Protein AF-A0A0K0D188-F1 (afdb_monomer_lite)

Organism: Angiostrongylus cantonensis (NCBI:txid6313)

Radius of gyration: 17.09 Å; chains: 1; bounding box: 49×25×48 Å

InterPro domains:
  IPR043129 ATPase, nucleotide binding domain [SSF53067] (1-61)

Secondary structure (DSSP, 8-state):
---EEEEEE-SSEEEEEEE-TT--EEEEEEEEPP-EEE-SSS-EEE--HHHHHHHHHHHHHHHHHHHHHHH--THHHHHHHHHHHHHHHHHHHHHHHHHHT-S--

Sequence (105 aa):
MQYIVAVDVGTTTIRACLYDDKCRLVNVASDKIQVEISGNGELRVEIDPGVLFDQFIQALNVIGAVFYFFTRNPRFKAARMLKFLSSMVSHRVMVTIQQVSGPFL

pLDDT: mean 74.03, std 15.04, range [43.47, 90.62]

Foldseek 3Di:
DDKDWDWDDDLFKIKIFIADPVRDTPDMDMDTADWDWDDDPDTDTHHDPVSSVVVVLVRQLVVLVVCCVVVVDCVSVVSNVVSVVVVVVVVVVVVVVVVVVDDDD

Structure (mmCIF, N/CA/C/O backbone):
data_AF-A0A0K0D188-F1
#
_entry.id   AF-A0A0K0D188-F1
#
loop_
_atom_site.group_PDB
_atom_site.id
_atom_site.type_symbol
_atom_site.label_atom_id
_atom_site.label_alt_id
_atom_site.label_comp_id
_atom_site.label_asym_id
_atom_site.label_entity_id
_atom_site.label_seq_id
_atom_site.pdbx_PDB_ins_code
_atom_site.Cartn_x
_atom_site.Cartn_y
_atom_site.Cartn_z
_atom_site.occupancy
_atom_site.B_iso_or_equiv
_atom_site.auth_seq_id
_atom_site.auth_comp_id
_atom_site.auth_asym_id
_atom_site.auth_atom_id
_atom_site.pdbx_PDB_model_num
ATOM 1 N N . MET A 1 1 ? -11.297 0.229 20.440 1.00 64.19 1 MET A N 1
ATOM 2 C CA . MET A 1 1 ? -10.933 -0.371 19.143 1.00 64.19 1 MET A CA 1
ATOM 3 C C . MET A 1 1 ? -9.505 -0.047 18.758 1.00 64.19 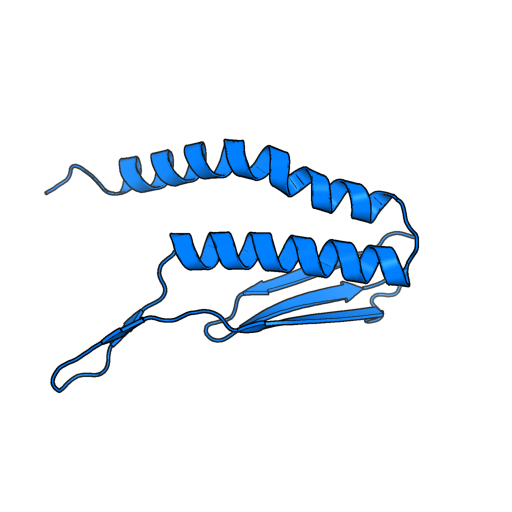1 MET A C 1
ATOM 5 O O . MET A 1 1 ? -9.138 1.127 18.658 1.00 64.19 1 MET A O 1
ATOM 9 N N . GLN A 1 2 ? -8.734 -1.106 18.539 1.00 73.88 2 GLN A N 1
ATOM 10 C CA . GLN A 1 2 ? -7.458 -1.092 17.837 1.00 73.88 2 GLN A CA 1
ATOM 11 C C . GLN A 1 2 ? -7.722 -1.568 1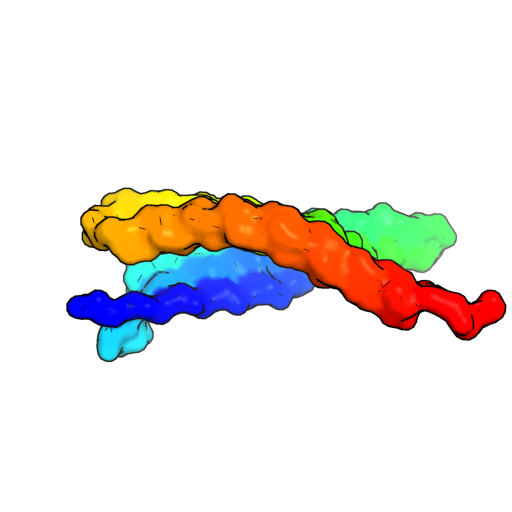6.405 1.00 73.88 2 GLN A C 1
ATOM 13 O O . GLN A 1 2 ? -8.570 -2.429 16.195 1.00 73.88 2 GLN A O 1
ATOM 18 N N . TYR A 1 3 ? -7.045 -0.969 15.434 1.00 80.19 3 TYR A N 1
ATOM 19 C CA . TYR A 1 3 ? -7.109 -1.390 14.040 1.00 80.19 3 TYR A CA 1
ATOM 20 C C . TYR A 1 3 ? -5.700 -1.713 13.566 1.00 80.19 3 TYR A C 1
ATOM 22 O O . TYR A 1 3 ? -4.748 -1.050 13.986 1.00 80.19 3 TYR A O 1
ATOM 30 N N . ILE A 1 4 ? -5.583 -2.697 12.682 1.00 84.38 4 ILE A N 1
ATOM 31 C CA . ILE A 1 4 ? -4.327 -3.072 12.037 1.00 84.38 4 ILE A CA 1
ATOM 32 C C . ILE A 1 4 ? -4.460 -2.759 10.553 1.00 84.38 4 ILE A C 1
ATOM 34 O O . ILE A 1 4 ? -5.433 -3.155 9.916 1.00 84.38 4 ILE A O 1
ATOM 38 N N . VAL A 1 5 ? -3.481 -2.042 10.005 1.00 85.94 5 VAL A N 1
ATOM 39 C CA . VAL A 1 5 ? -3.355 -1.854 8.559 1.00 85.94 5 VAL A CA 1
ATOM 40 C C . VAL A 1 5 ? -2.231 -2.756 8.081 1.00 85.94 5 VAL A C 1
ATOM 42 O O . VAL A 1 5 ? -1.086 -2.571 8.486 1.00 85.94 5 VAL A O 1
ATOM 45 N N . ALA A 1 6 ? -2.561 -3.728 7.239 1.00 86.81 6 ALA A N 1
ATOM 46 C CA . ALA A 1 6 ? -1.577 -4.531 6.525 1.00 86.81 6 ALA A CA 1
ATOM 47 C C . ALA A 1 6 ? -1.409 -3.948 5.124 1.00 86.81 6 ALA A C 1
ATOM 49 O O . ALA A 1 6 ? -2.417 -3.715 4.458 1.00 86.81 6 ALA A O 1
ATOM 50 N N . VAL A 1 7 ? -0.171 -3.715 4.687 1.00 88.00 7 VAL A N 1
ATOM 51 C CA . VAL A 1 7 ? 0.130 -3.265 3.323 1.00 88.00 7 VAL A CA 1
ATOM 52 C C . VAL A 1 7 ? 0.962 -4.331 2.627 1.00 88.00 7 VAL A C 1
ATOM 54 O O . VAL A 1 7 ? 2.018 -4.712 3.122 1.00 88.00 7 VAL A O 1
ATOM 57 N N . ASP A 1 8 ? 0.453 -4.808 1.502 1.00 88.12 8 ASP A N 1
ATOM 58 C CA . ASP A 1 8 ? 1.071 -5.775 0.608 1.00 88.12 8 ASP A CA 1
ATOM 59 C C . ASP A 1 8 ? 1.585 -5.035 -0.631 1.00 88.12 8 ASP A C 1
ATOM 61 O O . ASP A 1 8 ? 0.812 -4.393 -1.347 1.00 88.12 8 ASP A O 1
ATOM 65 N N . VAL A 1 9 ? 2.897 -5.077 -0.847 1.00 88.62 9 VAL A N 1
ATOM 66 C CA . VAL A 1 9 ? 3.559 -4.502 -2.021 1.00 88.62 9 VAL A CA 1
ATOM 67 C C . VAL A 1 9 ? 3.953 -5.671 -2.912 1.00 88.62 9 VAL A C 1
ATOM 69 O O . VAL A 1 9 ? 4.992 -6.296 -2.713 1.00 88.62 9 VAL A O 1
ATOM 72 N N . GLY A 1 10 ? 3.080 -5.992 -3.866 1.00 86.94 10 GLY A N 1
ATOM 73 C CA . GLY A 1 10 ? 3.337 -7.025 -4.861 1.00 86.94 10 GLY A CA 1
ATOM 74 C C . GLY A 1 10 ? 4.201 -6.509 -6.010 1.00 86.94 10 GLY A C 1
ATOM 75 O O . GLY A 1 10 ? 4.766 -5.424 -5.958 1.00 86.94 10 GLY A O 1
ATOM 76 N N . THR A 1 11 ? 4.260 -7.270 -7.100 1.00 84.94 11 THR A N 1
ATOM 77 C CA . THR A 1 11 ? 4.923 -6.836 -8.343 1.00 84.94 11 THR A CA 1
ATOM 78 C C . THR A 1 11 ? 4.015 -5.977 -9.222 1.00 84.94 11 THR A C 1
ATOM 80 O O . THR A 1 11 ? 4.488 -5.152 -9.992 1.00 84.94 11 THR A O 1
ATOM 83 N N . THR A 1 12 ? 2.696 -6.165 -9.123 1.00 87.12 12 THR A N 1
ATOM 84 C CA . THR A 1 12 ? 1.705 -5.483 -9.975 1.00 87.12 12 THR A CA 1
ATOM 85 C C . THR A 1 12 ? 0.859 -4.475 -9.209 1.00 87.12 12 THR A C 1
ATOM 87 O O . THR A 1 12 ? 0.302 -3.555 -9.806 1.00 87.12 12 THR A O 1
ATOM 90 N N . THR A 1 13 ? 0.713 -4.647 -7.896 1.00 89.94 13 THR A N 1
ATOM 91 C CA . THR A 1 13 ? -0.203 -3.837 -7.090 1.00 89.94 13 THR A CA 1
ATOM 92 C C . THR A 1 13 ? 0.325 -3.590 -5.690 1.00 89.94 13 THR A C 1
ATOM 94 O O . THR A 1 13 ? 0.869 -4.502 -5.071 1.00 89.94 13 THR A O 1
ATOM 97 N N . ILE A 1 14 ? 0.042 -2.400 -5.165 1.00 88.69 14 ILE A N 1
ATOM 98 C CA . ILE A 1 14 ? 0.100 -2.103 -3.734 1.00 88.69 14 ILE A CA 1
ATOM 99 C C . ILE A 1 14 ? -1.318 -2.230 -3.191 1.00 88.69 14 ILE A C 1
ATOM 101 O O . ILE A 1 14 ? -2.244 -1.607 -3.712 1.00 88.69 14 ILE A O 1
ATOM 105 N N . ARG A 1 15 ? -1.509 -3.025 -2.143 1.00 88.31 15 ARG A N 1
ATOM 106 C CA . ARG A 1 15 ? -2.804 -3.239 -1.496 1.00 88.31 15 ARG A CA 1
ATOM 107 C C . ARG A 1 15 ? -2.698 -2.952 -0.013 1.00 88.31 15 ARG A C 1
ATOM 109 O O . ARG A 1 15 ? -1.745 -3.378 0.619 1.00 88.31 15 ARG A O 1
ATOM 116 N N . ALA A 1 16 ? -3.701 -2.303 0.566 1.00 88.00 16 ALA A N 1
ATOM 117 C CA . ALA A 1 16 ? -3.845 -2.233 2.011 1.00 88.00 16 ALA A CA 1
ATOM 118 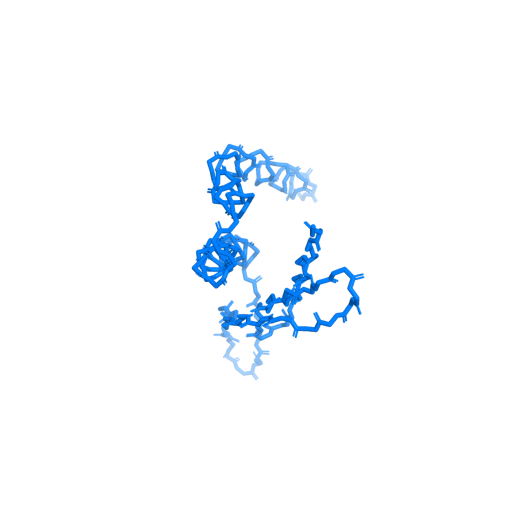C C . ALA A 1 16 ? -5.179 -2.783 2.486 1.00 88.00 16 ALA A C 1
ATOM 120 O O . ALA A 1 16 ? -6.231 -2.482 1.923 1.00 88.00 16 ALA A O 1
ATOM 121 N N . CYS A 1 17 ? -5.118 -3.532 3.577 1.00 86.12 17 CYS A N 1
ATOM 122 C CA . CYS A 1 17 ? -6.255 -4.142 4.243 1.00 86.12 17 CYS A CA 1
ATOM 123 C C . CYS A 1 17 ? -6.357 -3.600 5.672 1.00 86.12 17 CYS A C 1
ATOM 125 O O . CYS A 1 17 ? -5.368 -3.587 6.407 1.00 86.12 17 CYS A O 1
ATOM 127 N N . LEU A 1 18 ? -7.553 -3.166 6.065 1.00 84.75 18 LEU A N 1
ATOM 128 C CA . LEU A 1 18 ? -7.874 -2.763 7.431 1.00 84.75 18 LEU A CA 1
ATOM 129 C C . LEU A 1 18 ? -8.513 -3.930 8.168 1.00 84.75 18 LEU A C 1
ATOM 131 O O . LEU A 1 18 ? -9.560 -4.414 7.742 1.00 84.75 18 LEU A O 1
ATOM 135 N N . TYR A 1 19 ? -7.942 -4.311 9.301 1.00 85.62 19 TYR A N 1
ATOM 136 C CA . TYR A 1 19 ? -8.501 -5.315 10.195 1.00 85.62 19 TYR A CA 1
ATOM 137 C C . TYR A 1 19 ? -8.911 -4.694 11.528 1.00 85.62 19 TYR A C 1
ATOM 139 O O . TYR A 1 19 ? -8.251 -3.772 12.021 1.00 85.62 19 TYR A O 1
ATOM 147 N N . ASP A 1 20 ? -10.003 -5.190 12.105 1.00 85.19 20 ASP A N 1
ATOM 148 C CA . ASP A 1 20 ? -10.403 -4.865 13.475 1.00 85.19 20 ASP A CA 1
ATOM 149 C C . ASP A 1 20 ? -9.714 -5.768 14.515 1.00 85.19 20 ASP A C 1
ATOM 151 O O . ASP A 1 20 ? -8.911 -6.643 14.189 1.00 85.19 20 ASP A O 1
ATOM 155 N N . ASP A 1 21 ? -10.038 -5.553 15.789 1.00 86.56 21 ASP A N 1
ATOM 156 C CA . ASP A 1 21 ? -9.505 -6.306 16.931 1.00 86.56 21 ASP A CA 1
ATOM 157 C C . ASP A 1 21 ? -9.953 -7.777 16.988 1.00 86.56 21 ASP A C 1
ATOM 159 O O . ASP A 1 21 ? -9.447 -8.544 17.805 1.00 86.56 21 ASP A O 1
ATOM 163 N N . LYS A 1 22 ? -10.858 -8.195 16.098 1.00 90.25 22 LYS A N 1
ATOM 164 C CA . LYS A 1 22 ? -11.282 -9.587 15.910 1.00 90.25 22 LYS A CA 1
ATOM 165 C C . LYS A 1 22 ? -10.667 -10.205 14.650 1.00 90.25 22 LYS A C 1
ATOM 167 O O . LYS A 1 22 ? -11.147 -11.241 14.192 1.00 90.25 22 LYS A O 1
ATOM 172 N N . CYS A 1 23 ? -9.639 -9.568 14.079 1.00 85.56 23 CYS A N 1
ATOM 173 C CA . CYS A 1 23 ? -8.995 -9.952 12.820 1.00 85.56 23 CYS A CA 1
ATOM 174 C C . CYS A 1 23 ? -9.963 -10.022 11.629 1.00 85.56 23 CYS A C 1
ATOM 176 O O . CYS A 1 23 ? -9.719 -10.744 10.663 1.00 85.56 23 CYS A O 1
ATOM 178 N N . ARG A 1 24 ? -11.073 -9.278 11.669 1.00 88.19 24 ARG A N 1
ATOM 179 C CA . ARG A 1 24 ? -12.029 -9.239 10.559 1.00 88.19 24 ARG A CA 1
ATOM 180 C C . ARG A 1 24 ? -11.630 -8.147 9.589 1.00 88.19 24 ARG A C 1
ATOM 182 O O . ARG A 1 24 ? -11.283 -7.043 10.006 1.00 88.19 24 ARG A O 1
ATOM 189 N N . LEU A 1 25 ? -11.710 -8.450 8.298 1.00 85.38 25 LEU A N 1
ATOM 190 C CA . LEU A 1 25 ? -11.463 -7.474 7.247 1.00 85.38 25 LEU A CA 1
ATOM 191 C C . LEU A 1 25 ? -12.582 -6.428 7.244 1.00 85.38 25 LEU A C 1
ATOM 193 O O . LEU A 1 25 ? -13.745 -6.745 7.011 1.00 85.38 25 LEU A O 1
ATOM 197 N N . VAL A 1 26 ? -12.213 -5.180 7.504 1.00 85.56 26 VAL A N 1
ATOM 198 C CA . VAL A 1 26 ? -13.123 -4.032 7.534 1.00 85.56 26 VAL A CA 1
ATOM 199 C C . VAL A 1 26 ? -13.154 -3.342 6.177 1.00 85.56 26 VAL A C 1
ATOM 201 O O . VAL A 1 26 ? -14.217 -2.928 5.722 1.00 85.56 26 VAL A O 1
ATOM 204 N N . ASN A 1 27 ? -11.990 -3.172 5.543 1.00 80.81 27 ASN A N 1
ATOM 205 C CA . ASN A 1 27 ? -11.880 -2.458 4.274 1.00 80.81 27 ASN A CA 1
ATOM 206 C C . ASN A 1 27 ? -10.588 -2.819 3.522 1.00 80.81 27 ASN A C 1
ATOM 208 O O . ASN A 1 27 ? -9.619 -3.277 4.129 1.00 80.81 27 ASN A O 1
ATOM 212 N N . VAL A 1 28 ? -10.575 -2.577 2.212 1.00 83.94 28 VAL A N 1
ATOM 213 C CA . VAL A 1 28 ? -9.442 -2.797 1.309 1.00 83.94 28 VAL A CA 1
ATOM 214 C C . VAL A 1 28 ? -9.299 -1.600 0.376 1.00 83.94 28 VAL A C 1
ATOM 216 O O . VAL A 1 28 ? -10.289 -1.095 -0.146 1.00 83.94 28 VAL A O 1
ATOM 219 N N . ALA A 1 29 ? -8.066 -1.186 0.109 1.00 82.06 29 ALA A N 1
ATOM 220 C CA . ALA A 1 29 ? -7.744 -0.346 -1.038 1.00 82.06 29 ALA A CA 1
ATOM 221 C C . ALA A 1 29 ? -6.581 -0.963 -1.813 1.00 82.06 29 ALA A C 1
ATOM 223 O O . ALA A 1 29 ? -5.737 -1.644 -1.233 1.00 82.06 29 ALA A O 1
ATOM 224 N N . SER A 1 30 ? -6.533 -0.731 -3.119 1.00 86.56 30 SER A N 1
ATOM 225 C CA . SER A 1 30 ? -5.476 -1.250 -3.979 1.00 86.56 30 SER A CA 1
ATOM 226 C C . SER A 1 30 ? -5.187 -0.260 -5.094 1.00 86.56 30 SER A C 1
ATOM 228 O O . SER A 1 30 ? -6.114 0.367 -5.602 1.00 86.56 30 SER A O 1
ATOM 230 N N . ASP A 1 31 ? -3.923 -0.167 -5.488 1.00 85.81 31 ASP A N 1
ATOM 231 C CA . ASP A 1 31 ? -3.471 0.598 -6.646 1.00 85.81 31 ASP A CA 1
ATOM 232 C C . ASP A 1 31 ? -2.451 -0.212 -7.461 1.00 85.81 31 ASP A C 1
ATOM 234 O O . ASP A 1 31 ? -1.850 -1.157 -6.941 1.00 85.81 31 ASP A O 1
ATOM 238 N N . LYS A 1 32 ? -2.283 0.114 -8.745 1.00 90.50 32 LYS A N 1
ATOM 239 C CA . LYS A 1 32 ? -1.314 -0.551 -9.627 1.00 90.50 32 LYS A CA 1
ATOM 240 C C . LYS A 1 32 ? 0.082 0.040 -9.454 1.00 90.50 32 LYS A C 1
ATOM 242 O O . LYS A 1 32 ? 0.247 1.252 -9.359 1.00 90.50 32 LYS A O 1
ATOM 247 N N . ILE A 1 33 ? 1.088 -0.824 -9.478 1.00 90.62 33 ILE A N 1
ATOM 248 C CA . ILE A 1 33 ? 2.494 -0.417 -9.508 1.00 90.62 33 ILE A CA 1
ATOM 249 C C . ILE A 1 33 ? 2.854 -0.029 -10.936 1.00 90.62 33 ILE A C 1
ATOM 251 O O . ILE A 1 33 ? 2.496 -0.729 -11.886 1.00 90.62 33 ILE A O 1
ATOM 255 N N . GLN A 1 34 ? 3.534 1.104 -11.077 1.00 87.94 34 GLN A N 1
ATOM 256 C CA . GLN A 1 34 ? 4.136 1.489 -12.341 1.00 87.94 34 GLN A CA 1
ATOM 257 C C . GLN A 1 34 ? 5.424 0.698 -12.535 1.00 87.94 34 GLN A C 1
ATOM 259 O O . GLN A 1 34 ? 6.286 0.660 -11.660 1.00 87.94 34 GLN A O 1
ATOM 264 N N . VAL A 1 35 ? 5.513 0.045 -13.688 1.00 89.06 35 VAL A N 1
ATOM 265 C CA . VAL A 1 35 ? 6.669 -0.748 -14.093 1.00 89.06 35 VAL A CA 1
ATOM 266 C C . VAL A 1 35 ? 7.163 -0.217 -15.426 1.00 89.06 35 VAL A C 1
ATOM 268 O O . VAL A 1 35 ? 6.364 0.114 -16.307 1.00 89.06 35 VAL A O 1
ATOM 271 N N . GLU A 1 36 ? 8.474 -0.132 -15.571 1.00 86.81 36 GLU A N 1
ATOM 272 C CA . GLU A 1 36 ? 9.105 0.220 -16.829 1.00 86.81 36 GLU A CA 1
ATOM 273 C C . GLU A 1 36 ? 9.259 -1.043 -17.664 1.00 86.81 36 GLU A C 1
ATOM 275 O O . GLU A 1 36 ? 9.809 -2.050 -17.215 1.00 86.81 36 GLU A O 1
ATOM 280 N N . ILE A 1 37 ? 8.734 -0.998 -18.886 1.00 87.56 37 ILE A N 1
ATOM 281 C CA . ILE A 1 37 ? 8.838 -2.095 -19.841 1.00 87.56 37 ILE A CA 1
ATOM 282 C C . ILE A 1 37 ? 9.772 -1.636 -20.952 1.00 87.56 37 ILE A C 1
ATOM 284 O O . ILE A 1 37 ? 9.463 -0.689 -21.675 1.00 87.56 37 ILE A O 1
ATOM 288 N N . SER A 1 38 ? 10.910 -2.308 -21.093 1.00 87.31 38 SER A N 1
ATOM 289 C CA . SER A 1 38 ? 11.914 -1.997 -22.111 1.00 87.31 38 SER A CA 1
ATOM 290 C C . SER A 1 38 ? 12.440 -3.268 -22.785 1.00 87.31 38 SER A C 1
ATOM 292 O O . SER A 1 38 ? 12.306 -4.369 -22.252 1.00 87.31 38 SER A O 1
ATOM 294 N N . GLY A 1 39 ? 13.011 -3.133 -23.989 1.00 78.94 39 GLY A N 1
ATOM 295 C CA . GLY A 1 39 ? 13.692 -4.238 -24.675 1.00 78.94 39 GLY A CA 1
ATOM 296 C C . GLY A 1 39 ? 13.529 -4.258 -26.196 1.00 78.94 39 GLY A C 1
ATOM 297 O O . GLY A 1 39 ? 12.414 -4.259 -26.709 1.00 78.94 39 GLY A O 1
ATOM 298 N N . ASN A 1 40 ? 14.650 -4.353 -26.921 1.00 68.62 40 ASN A N 1
ATOM 299 C CA . ASN A 1 40 ? 14.686 -4.705 -28.346 1.00 68.62 40 ASN A CA 1
ATOM 300 C C . ASN A 1 40 ? 15.048 -6.195 -28.476 1.00 68.62 40 ASN A C 1
ATOM 302 O O . ASN A 1 40 ? 16.219 -6.546 -28.585 1.00 68.62 40 ASN A O 1
ATOM 306 N N . GLY A 1 41 ? 14.039 -7.068 -28.421 1.00 75.38 41 GLY A N 1
ATOM 307 C CA . GLY A 1 41 ? 14.178 -8.523 -28.599 1.00 7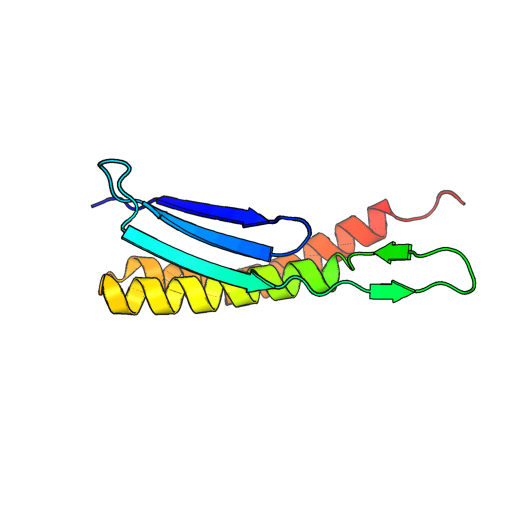5.38 41 GLY A CA 1
ATOM 308 C C . GLY A 1 41 ? 14.126 -9.357 -27.312 1.00 75.38 41 GLY A C 1
ATOM 309 O O . GLY A 1 41 ? 13.718 -10.512 -27.373 1.00 75.38 41 GLY A O 1
ATOM 310 N N . GLU A 1 42 ? 14.439 -8.775 -26.151 1.00 81.94 42 GLU A N 1
ATOM 311 C CA . GLU A 1 42 ? 14.342 -9.433 -24.840 1.00 81.94 42 GLU A CA 1
ATOM 312 C C . GLU A 1 42 ? 13.570 -8.525 -23.868 1.00 81.94 42 GLU A C 1
ATOM 314 O O . GLU A 1 42 ? 13.972 -7.386 -23.634 1.00 81.94 42 GLU A O 1
ATOM 319 N N . LEU A 1 43 ? 12.422 -8.996 -23.365 1.00 88.88 43 LEU A N 1
ATOM 320 C CA . LEU A 1 43 ? 11.507 -8.211 -22.529 1.00 88.88 43 LEU A CA 1
ATOM 321 C C . LEU A 1 43 ? 12.096 -8.007 -21.128 1.00 88.88 43 LEU A C 1
ATOM 323 O O . LEU A 1 43 ? 12.262 -8.971 -20.381 1.00 88.88 43 LEU A O 1
ATOM 327 N N . ARG A 1 44 ? 12.341 -6.752 -20.748 1.00 86.06 44 ARG A N 1
ATOM 328 C CA . ARG A 1 44 ? 12.729 -6.351 -19.394 1.00 86.06 44 ARG A CA 1
ATOM 329 C C . ARG A 1 44 ? 11.584 -5.596 -18.741 1.00 86.06 44 ARG A C 1
ATOM 331 O O . ARG A 1 44 ? 11.013 -4.683 -19.336 1.00 86.06 44 ARG A O 1
ATOM 338 N N . VAL A 1 45 ? 11.241 -6.012 -17.526 1.00 90.19 45 VAL A N 1
ATOM 339 C CA . VAL A 1 45 ? 10.237 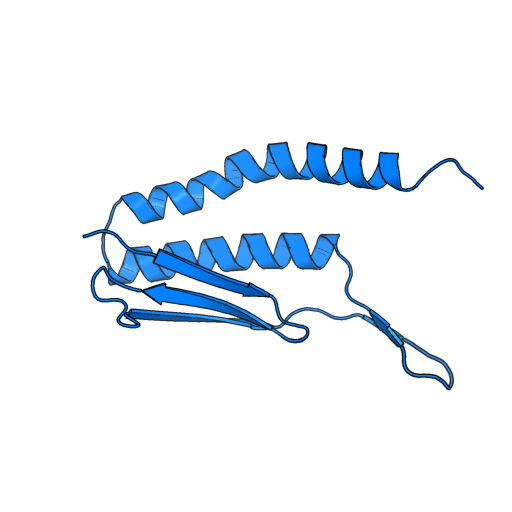-5.359 -16.686 1.00 90.19 45 VAL A CA 1
ATOM 340 C C . VAL A 1 45 ? 10.923 -4.984 -15.387 1.00 90.19 45 VAL A C 1
ATOM 342 O O . VAL A 1 45 ? 11.309 -5.861 -14.615 1.00 90.19 45 VAL A O 1
ATOM 345 N N . GLU A 1 46 ? 11.096 -3.689 -15.173 1.00 90.31 46 GLU A N 1
ATOM 346 C CA . GLU A 1 46 ? 11.826 -3.141 -14.036 1.00 90.31 46 GLU A CA 1
ATOM 347 C C . GLU A 1 46 ? 10.904 -2.244 -13.205 1.00 90.31 46 GLU A C 1
ATOM 349 O O . GLU A 1 46 ? 9.950 -1.651 -13.710 1.00 90.31 46 GLU A O 1
ATOM 354 N N . ILE A 1 47 ? 11.158 -2.187 -11.900 1.00 89.75 47 ILE A N 1
ATOM 355 C CA . ILE A 1 47 ? 10.434 -1.316 -10.974 1.00 89.75 47 ILE A CA 1
ATOM 356 C C . ILE A 1 47 ? 11.431 -0.285 -10.473 1.00 89.75 47 ILE A C 1
ATOM 358 O O . ILE A 1 47 ? 12.396 -0.649 -9.799 1.00 89.75 47 ILE A O 1
ATOM 362 N N . ASP A 1 48 ? 11.179 0.988 -10.768 1.00 90.12 48 ASP A N 1
ATOM 363 C CA . ASP A 1 48 ? 11.971 2.062 -10.184 1.00 90.12 48 ASP A CA 1
ATOM 364 C C . ASP A 1 48 ? 11.650 2.183 -8.677 1.00 90.12 48 ASP A C 1
ATOM 366 O O . ASP A 1 48 ? 10.483 2.344 -8.294 1.00 90.12 48 ASP A O 1
ATOM 370 N N . PRO A 1 49 ? 12.656 2.093 -7.787 1.00 87.19 49 PRO A N 1
ATOM 371 C CA . PRO A 1 49 ? 12.430 2.109 -6.345 1.00 87.19 49 PRO A CA 1
ATOM 372 C C . PRO A 1 49 ? 11.945 3.470 -5.821 1.00 87.19 49 PRO A C 1
ATOM 374 O O . PRO A 1 49 ? 11.246 3.509 -4.806 1.00 87.19 49 PRO A O 1
ATOM 377 N N . GLY A 1 50 ? 12.290 4.577 -6.487 1.00 86.75 50 GLY A N 1
ATOM 378 C CA . GLY A 1 50 ? 11.816 5.916 -6.138 1.00 86.75 50 GLY A CA 1
ATOM 379 C C . GLY A 1 50 ? 10.334 6.080 -6.463 1.00 86.75 50 GLY A C 1
ATOM 380 O O . GLY A 1 50 ? 9.547 6.448 -5.589 1.00 86.75 50 GLY A O 1
ATOM 381 N N . VAL A 1 51 ? 9.937 5.700 -7.680 1.00 86.69 51 VAL A N 1
ATOM 382 C CA . VAL A 1 51 ? 8.536 5.688 -8.122 1.00 86.69 51 VAL A CA 1
ATOM 383 C C . VAL A 1 51 ? 7.702 4.775 -7.226 1.00 86.69 51 VAL A C 1
ATOM 385 O O . VAL A 1 51 ? 6.640 5.184 -6.755 1.00 86.69 51 VAL A O 1
ATOM 388 N N . LEU A 1 52 ? 8.192 3.571 -6.913 1.00 87.38 52 LEU A N 1
ATOM 389 C CA . LEU A 1 52 ? 7.496 2.644 -6.020 1.00 87.38 52 LEU A CA 1
ATOM 390 C C . LE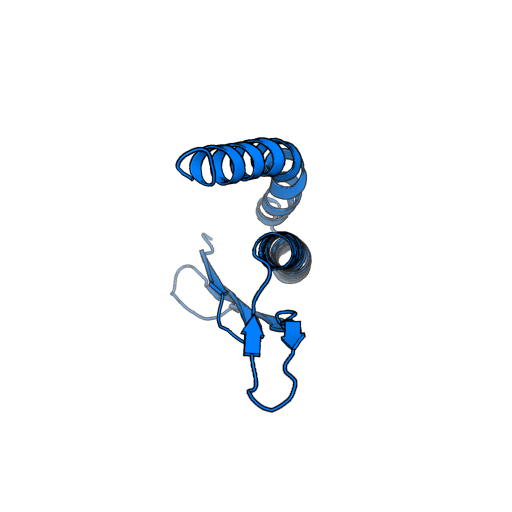U A 1 52 ? 7.261 3.253 -4.631 1.00 87.38 52 LEU A C 1
ATOM 392 O O . LEU A 1 52 ? 6.175 3.112 -4.063 1.00 87.38 52 LEU A O 1
ATOM 396 N N . PHE A 1 53 ? 8.265 3.935 -4.078 1.00 85.94 53 PHE A N 1
ATOM 397 C CA . PHE A 1 53 ? 8.149 4.570 -2.772 1.00 85.94 53 PHE A CA 1
ATOM 398 C C . PHE A 1 53 ? 7.138 5.727 -2.784 1.00 85.94 53 PHE A C 1
ATOM 400 O O . PHE A 1 53 ? 6.292 5.819 -1.889 1.00 85.94 53 PHE A O 1
ATOM 407 N N . ASP A 1 54 ? 7.151 6.566 -3.820 1.00 86.00 54 ASP A N 1
ATOM 408 C CA . ASP A 1 54 ? 6.172 7.644 -3.980 1.00 86.00 54 ASP A CA 1
ATOM 409 C C . ASP A 1 54 ? 4.744 7.098 -4.114 1.00 86.00 54 ASP A C 1
ATOM 411 O O . ASP A 1 54 ? 3.825 7.579 -3.435 1.00 86.00 54 ASP A O 1
ATOM 415 N N . GLN A 1 55 ? 4.559 6.037 -4.908 1.00 86.19 55 GLN A N 1
ATOM 416 C CA . GLN A 1 55 ? 3.279 5.337 -5.030 1.00 86.19 55 GLN A CA 1
ATOM 417 C C . GLN A 1 55 ? 2.824 4.741 -3.693 1.00 86.19 55 GLN A C 1
ATOM 419 O O . GLN A 1 55 ? 1.654 4.866 -3.327 1.00 86.19 55 GLN A O 1
ATOM 424 N N . PHE A 1 56 ? 3.734 4.149 -2.919 1.00 84.94 56 PHE A N 1
ATOM 425 C CA . PHE A 1 56 ? 3.437 3.618 -1.589 1.00 84.94 56 PHE A CA 1
ATOM 426 C C . PHE A 1 56 ? 2.943 4.713 -0.634 1.00 84.94 56 PHE A C 1
ATOM 428 O O . PHE A 1 56 ? 1.908 4.557 0.025 1.00 84.94 56 PHE A O 1
ATOM 435 N N . ILE A 1 57 ? 3.624 5.860 -0.589 1.00 83.19 57 ILE A N 1
ATOM 436 C CA . ILE A 1 57 ? 3.199 6.998 0.233 1.00 83.19 57 ILE A CA 1
ATOM 437 C C . ILE A 1 57 ? 1.850 7.543 -0.248 1.00 83.19 57 ILE A C 1
ATOM 439 O O . ILE A 1 57 ? 0.985 7.873 0.571 1.00 83.19 57 ILE A O 1
ATOM 443 N N . GLN A 1 58 ? 1.629 7.647 -1.558 1.00 81.75 58 GLN A N 1
ATOM 444 C CA . GLN A 1 58 ? 0.353 8.096 -2.110 1.00 81.75 58 GLN A CA 1
ATOM 445 C C . GLN A 1 58 ? -0.790 7.148 -1.730 1.00 81.75 58 GLN A C 1
ATOM 447 O O . GLN A 1 58 ? -1.816 7.618 -1.223 1.00 81.75 58 GLN A O 1
ATOM 452 N N . ALA A 1 59 ? -0.577 5.838 -1.863 1.00 79.94 59 ALA A N 1
ATOM 453 C CA . ALA A 1 59 ? -1.521 4.814 -1.449 1.00 79.94 59 ALA A CA 1
ATOM 454 C C . ALA A 1 59 ? -1.868 4.973 0.036 1.00 79.94 59 ALA A C 1
ATOM 456 O O . ALA A 1 59 ? -3.045 5.101 0.372 1.00 79.94 59 ALA A O 1
ATOM 457 N N . LEU A 1 60 ? -0.874 5.076 0.928 1.00 79.88 60 LEU A N 1
ATOM 458 C CA . LEU A 1 60 ? -1.107 5.272 2.365 1.00 79.88 60 LEU A CA 1
ATOM 459 C C . LEU A 1 60 ? -1.961 6.510 2.681 1.00 79.88 60 LEU A C 1
ATOM 461 O O . LEU A 1 60 ? -2.760 6.484 3.618 1.00 79.88 60 LEU A O 1
ATOM 465 N N . ASN A 1 61 ? -1.836 7.588 1.903 1.00 79.81 61 ASN A N 1
ATOM 466 C CA . ASN A 1 61 ? -2.658 8.784 2.093 1.00 79.81 61 ASN A CA 1
ATOM 467 C C . ASN A 1 61 ? -4.115 8.570 1.689 1.00 79.81 61 ASN A C 1
ATOM 469 O O . ASN A 1 61 ? -5.015 8.988 2.421 1.00 79.81 61 ASN A O 1
ATOM 473 N N . VAL A 1 62 ? -4.348 7.930 0.542 1.00 76.00 62 VAL A N 1
ATOM 474 C CA . VAL A 1 62 ? -5.700 7.597 0.072 1.00 76.00 62 VAL A CA 1
ATOM 475 C C . VAL A 1 62 ? -6.347 6.612 1.040 1.00 76.00 62 VAL A C 1
ATOM 477 O O . VAL A 1 62 ? -7.453 6.853 1.513 1.00 76.00 62 VAL A O 1
ATOM 480 N N . ILE A 1 63 ? -5.615 5.567 1.424 1.00 75.50 63 ILE A N 1
ATOM 481 C CA . ILE A 1 63 ? -6.016 4.571 2.420 1.00 75.50 63 ILE A CA 1
ATOM 482 C C . ILE A 1 63 ? -6.375 5.241 3.747 1.00 75.50 63 ILE A C 1
ATOM 484 O O . ILE A 1 63 ? -7.454 5.009 4.286 1.00 75.50 63 ILE A O 1
ATOM 488 N N . GLY A 1 64 ? -5.513 6.124 4.253 1.00 75.38 64 GLY A N 1
ATOM 489 C CA . GLY A 1 64 ? -5.768 6.878 5.477 1.00 75.38 64 GLY A CA 1
ATOM 490 C C . GLY A 1 64 ? -7.024 7.749 5.387 1.00 75.38 64 GLY A C 1
ATOM 491 O O . GLY A 1 64 ? -7.788 7.818 6.349 1.00 75.38 64 GLY A O 1
ATOM 492 N N . ALA A 1 65 ? -7.280 8.375 4.233 1.00 74.44 65 ALA A N 1
ATOM 493 C CA . ALA A 1 65 ? -8.480 9.179 3.999 1.00 74.44 65 ALA A CA 1
ATOM 494 C C . ALA A 1 65 ? -9.754 8.322 3.927 1.00 74.44 65 ALA A C 1
ATOM 496 O O . ALA A 1 65 ? -10.747 8.652 4.577 1.00 74.44 65 ALA A O 1
ATOM 497 N N . VAL A 1 66 ? -9.712 7.204 3.198 1.00 74.75 66 VAL A N 1
ATOM 498 C CA . VAL A 1 66 ? -10.811 6.235 3.101 1.00 74.75 66 VAL A CA 1
ATOM 499 C C . VAL A 1 66 ? -11.121 5.663 4.484 1.00 74.75 66 VAL A C 1
ATOM 501 O O . VAL A 1 66 ? -12.259 5.726 4.944 1.00 74.75 66 VAL A O 1
ATOM 504 N N . PHE A 1 67 ? -10.113 5.185 5.212 1.00 75.00 67 PHE A N 1
ATOM 505 C CA . PHE A 1 67 ? -10.309 4.629 6.552 1.00 75.00 67 PHE A CA 1
ATOM 506 C C . PHE A 1 67 ? -10.806 5.681 7.539 1.00 75.00 67 PHE A C 1
ATOM 508 O O . PHE A 1 67 ? -11.675 5.378 8.355 1.00 75.00 67 PHE A O 1
ATOM 515 N N . TYR A 1 68 ? -10.338 6.928 7.449 1.00 71.62 68 TYR A N 1
ATOM 516 C CA . TYR A 1 68 ? -10.895 8.020 8.243 1.00 71.62 68 TYR A CA 1
ATOM 517 C C . TYR A 1 68 ? -12.375 8.262 7.927 1.00 71.62 68 TYR A C 1
ATOM 519 O O . TYR A 1 68 ? -13.171 8.400 8.853 1.00 71.62 68 TYR A O 1
ATOM 527 N N . PHE A 1 69 ? -12.761 8.275 6.650 1.00 74.75 69 PHE A N 1
ATOM 528 C CA . PHE A 1 69 ? -14.152 8.470 6.248 1.00 74.75 69 PHE A CA 1
ATOM 529 C C . PHE A 1 69 ? -15.068 7.375 6.815 1.00 74.75 69 PHE A C 1
ATOM 531 O O . PHE A 1 69 ? -16.103 7.687 7.402 1.00 74.75 69 PHE A O 1
ATOM 538 N N . PHE A 1 70 ? -14.655 6.107 6.719 1.00 69.69 70 PHE A N 1
ATOM 539 C CA . PHE A 1 70 ? -15.458 4.972 7.185 1.00 69.69 70 PHE A CA 1
ATOM 540 C C . PHE A 1 70 ? -15.465 4.793 8.707 1.00 69.69 70 PHE A C 1
ATOM 542 O O . PHE A 1 70 ? -16.469 4.363 9.268 1.00 69.69 70 PHE A O 1
ATOM 549 N N . THR A 1 71 ? -14.374 5.123 9.400 1.00 70.94 71 THR A N 1
ATOM 550 C CA . THR A 1 71 ? -14.270 4.899 10.855 1.00 70.94 71 THR A CA 1
ATOM 551 C C . THR A 1 71 ? -14.546 6.146 11.694 1.00 70.94 71 THR A C 1
ATOM 553 O O . THR A 1 71 ? -14.748 6.022 12.902 1.00 70.94 71 THR A O 1
ATOM 556 N N . ARG A 1 72 ? -14.489 7.350 11.097 1.00 71.81 72 ARG A N 1
ATOM 557 C CA . ARG A 1 72 ? -14.482 8.666 11.774 1.00 71.81 72 ARG A CA 1
ATOM 558 C C . ARG A 1 72 ? -13.474 8.778 12.933 1.00 71.81 72 ARG A C 1
ATOM 560 O O . ARG A 1 72 ? -13.581 9.675 13.768 1.00 71.81 72 ARG A O 1
ATOM 567 N N . ASN A 1 73 ? -12.469 7.900 12.995 1.00 66.31 73 ASN A N 1
ATOM 568 C CA . ASN A 1 73 ? -11.525 7.845 14.109 1.00 66.31 73 ASN A CA 1
ATOM 569 C C . ASN A 1 73 ? -10.332 8.797 13.871 1.00 66.31 73 ASN A C 1
ATOM 571 O O . ASN A 1 73 ? -9.640 8.665 12.857 1.00 66.31 73 ASN A O 1
ATOM 575 N N . PRO A 1 74 ? -10.026 9.726 14.800 1.00 61.56 74 PRO A N 1
ATOM 576 C CA . PRO A 1 74 ? -8.975 10.732 14.620 1.00 61.56 74 PRO A CA 1
ATOM 577 C C . PRO A 1 74 ? -7.560 10.150 14.477 1.00 61.56 74 PRO A C 1
ATOM 579 O O . PRO A 1 74 ? -6.683 10.830 13.948 1.00 61.56 74 PRO A O 1
ATOM 582 N N . ARG A 1 75 ? -7.321 8.890 14.870 1.00 63.84 75 ARG A N 1
ATOM 583 C CA . ARG A 1 75 ? -6.017 8.221 14.705 1.00 63.84 75 ARG A CA 1
ATOM 584 C C . ARG A 1 75 ? -5.593 8.078 13.238 1.00 63.84 75 ARG A C 1
ATOM 586 O O . ARG A 1 75 ? -4.411 8.208 12.938 1.00 63.84 75 ARG A O 1
ATOM 593 N N . PHE A 1 76 ? -6.534 7.925 12.304 1.00 58.03 76 PHE A N 1
ATOM 594 C CA . PHE A 1 76 ? -6.216 7.861 10.869 1.00 58.03 76 PHE A CA 1
ATOM 595 C C . PHE A 1 76 ? -5.809 9.223 10.278 1.00 58.03 76 PHE A C 1
ATOM 597 O O . PHE A 1 76 ? -5.130 9.281 9.255 1.00 58.03 76 PHE A O 1
ATOM 604 N N . LYS A 1 77 ? -6.118 10.334 10.966 1.00 55.22 77 LYS A N 1
ATOM 605 C CA . LYS A 1 77 ? -5.613 11.673 10.618 1.00 55.22 77 LYS A CA 1
ATOM 606 C C . LYS A 1 77 ? -4.105 11.801 10.891 1.00 55.22 77 LYS A C 1
ATOM 608 O O . LYS A 1 77 ? -3.429 12.533 10.176 1.00 55.22 77 LYS A O 1
ATOM 613 N N . ALA A 1 78 ? -3.569 11.059 11.869 1.00 51.44 78 ALA A N 1
ATOM 614 C CA . ALA A 1 78 ? -2.136 11.024 12.182 1.00 51.44 78 ALA A CA 1
ATOM 615 C C . ALA A 1 78 ? -1.320 10.233 11.142 1.00 51.44 78 ALA A C 1
ATOM 617 O O . ALA A 1 78 ? -0.212 10.641 10.803 1.00 51.44 78 ALA A O 1
ATOM 618 N N . ALA A 1 79 ? -1.890 9.178 10.544 1.00 53.50 79 ALA A N 1
ATOM 619 C CA . ALA A 1 79 ? -1.275 8.491 9.401 1.00 53.50 79 ALA A CA 1
ATOM 620 C C . ALA A 1 79 ? -1.053 9.449 8.211 1.00 53.50 79 ALA A C 1
ATOM 622 O O . ALA A 1 79 ? -0.017 9.400 7.555 1.00 53.50 79 ALA A O 1
ATOM 623 N N . ARG A 1 80 ? -1.963 10.415 8.005 1.00 51.09 80 ARG A N 1
ATOM 624 C CA . ARG A 1 80 ? -1.802 11.506 7.025 1.00 51.09 80 ARG A CA 1
ATOM 625 C C . ARG A 1 80 ? -0.650 12.464 7.368 1.00 51.09 80 ARG A C 1
ATOM 627 O O . ARG A 1 80 ? -0.050 13.046 6.471 1.00 51.09 80 ARG A O 1
ATOM 634 N N . MET A 1 81 ? -0.324 12.638 8.653 1.00 48.91 81 MET A N 1
ATOM 635 C CA . MET A 1 81 ? 0.839 13.422 9.100 1.00 48.91 81 MET A CA 1
ATOM 636 C C . MET A 1 81 ? 2.172 12.698 8.881 1.00 48.91 81 MET A C 1
ATOM 638 O O . MET A 1 81 ? 3.199 13.363 8.758 1.00 48.91 81 MET A O 1
ATOM 642 N N . LEU A 1 82 ? 2.167 11.366 8.751 1.00 47.38 82 LEU A N 1
ATOM 643 C CA . LEU A 1 82 ? 3.360 10.595 8.389 1.00 47.38 82 LEU A CA 1
ATOM 644 C C . LEU A 1 82 ? 3.922 11.025 7.023 1.00 47.38 82 LEU A C 1
ATOM 646 O O . LEU A 1 82 ? 5.119 10.890 6.798 1.00 47.38 82 LEU A O 1
ATOM 650 N N . LYS A 1 83 ? 3.093 11.614 6.146 1.00 47.56 83 LYS A N 1
ATOM 651 C CA . LYS A 1 83 ? 3.513 12.235 4.879 1.00 47.56 83 LYS A CA 1
ATOM 652 C C . LYS A 1 83 ? 4.471 13.417 5.090 1.00 47.56 83 LYS A C 1
ATOM 654 O O . LYS A 1 83 ? 5.428 13.570 4.337 1.00 47.56 83 LYS A O 1
ATOM 659 N N . PHE A 1 84 ? 4.250 14.218 6.137 1.00 47.53 84 PHE A N 1
ATOM 660 C CA . PHE A 1 84 ? 5.124 15.344 6.481 1.00 47.53 84 PHE A CA 1
ATOM 661 C C . PHE A 1 84 ? 6.450 14.874 7.091 1.00 47.53 84 PHE A C 1
ATOM 663 O O . PHE A 1 84 ? 7.494 15.419 6.750 1.00 47.53 84 PHE A O 1
ATOM 670 N N . LEU A 1 85 ? 6.437 13.823 7.924 1.00 46.81 85 LEU A N 1
ATOM 671 C CA . LEU A 1 85 ? 7.677 13.226 8.442 1.00 46.81 85 LEU A CA 1
ATOM 672 C C . LEU A 1 85 ? 8.448 12.452 7.358 1.00 46.81 85 LEU A C 1
ATOM 674 O O . LEU A 1 85 ? 9.670 12.553 7.279 1.00 46.81 85 LEU A O 1
ATOM 678 N N . SER A 1 86 ? 7.747 11.704 6.501 1.00 46.78 86 SER A N 1
ATOM 679 C CA . SER A 1 86 ? 8.364 10.892 5.445 1.00 46.78 86 SER A CA 1
ATOM 680 C C . SER A 1 86 ? 8.988 11.737 4.345 1.00 46.78 86 SER A C 1
ATOM 682 O O . SER A 1 86 ? 9.968 11.293 3.774 1.00 46.78 86 SER A O 1
ATOM 684 N N . SER A 1 87 ? 8.523 12.961 4.074 1.00 51.25 87 SER A N 1
ATOM 685 C CA . SER A 1 87 ? 9.237 13.876 3.167 1.00 51.25 87 SER A CA 1
ATOM 686 C C . SER A 1 87 ? 10.663 14.173 3.662 1.00 51.25 87 SER A C 1
ATOM 688 O O . SER A 1 87 ? 11.611 14.116 2.880 1.00 51.25 87 SER A O 1
ATOM 690 N N . MET A 1 88 ? 10.846 14.381 4.972 1.00 55.03 88 MET A N 1
ATOM 691 C CA . MET A 1 88 ? 12.177 14.537 5.573 1.00 55.03 88 MET A CA 1
ATOM 692 C C . MET A 1 88 ? 12.974 13.223 5.613 1.00 55.03 88 MET A C 1
ATOM 694 O O . MET A 1 88 ? 14.191 13.238 5.434 1.00 55.03 88 MET A O 1
ATOM 698 N N . VAL A 1 89 ? 12.315 12.081 5.840 1.00 52.25 89 VAL A N 1
ATOM 699 C CA . VAL A 1 89 ? 12.979 10.766 5.933 1.00 52.25 89 VAL A CA 1
ATOM 700 C C . VAL A 1 89 ? 13.346 10.199 4.559 1.00 52.25 89 VAL A C 1
ATOM 702 O O . VAL A 1 89 ? 14.416 9.614 4.436 1.00 52.25 89 VAL A O 1
ATOM 705 N N . SER A 1 90 ? 12.549 10.435 3.515 1.00 57.06 90 SER A N 1
ATOM 706 C CA . SER A 1 90 ? 12.820 9.980 2.139 1.00 57.06 90 SER A CA 1
ATOM 707 C C . SER A 1 90 ? 14.116 10.567 1.619 1.00 57.06 90 SER A C 1
ATOM 709 O O . SER A 1 90 ? 14.918 9.848 1.043 1.00 57.06 90 SER A O 1
ATOM 711 N N . HIS A 1 91 ? 14.384 11.842 1.919 1.00 55.34 91 HIS A N 1
ATOM 712 C CA . HIS A 1 91 ? 15.668 12.449 1.592 1.00 55.34 91 HIS A CA 1
ATOM 713 C C . HIS A 1 91 ? 16.831 11.720 2.286 1.00 55.34 91 HIS A C 1
ATOM 715 O O . HIS A 1 91 ? 17.867 11.485 1.674 1.00 55.34 91 HIS A O 1
ATOM 721 N N . ARG A 1 92 ? 16.687 11.330 3.560 1.00 54.00 92 ARG A N 1
ATOM 722 C CA . ARG A 1 92 ? 17.756 10.623 4.293 1.00 54.00 92 ARG A CA 1
ATOM 723 C C . ARG A 1 92 ? 17.928 9.176 3.825 1.00 54.00 92 ARG A C 1
ATOM 725 O O . ARG A 1 92 ? 19.058 8.710 3.722 1.00 54.00 92 ARG A O 1
ATOM 732 N N . VAL A 1 93 ? 16.835 8.484 3.513 1.00 54.91 93 VAL A N 1
ATOM 733 C CA . VAL A 1 93 ? 16.845 7.113 2.981 1.00 54.91 93 VAL A CA 1
ATOM 734 C C . VAL A 1 93 ? 17.413 7.086 1.560 1.00 54.91 93 VAL A C 1
ATOM 736 O O . VAL A 1 93 ? 18.309 6.295 1.300 1.00 54.91 93 VAL A O 1
ATOM 739 N N . MET A 1 94 ? 16.996 8.001 0.680 1.00 62.28 94 MET A N 1
ATOM 740 C CA . MET A 1 94 ? 17.542 8.157 -0.674 1.00 62.28 94 MET A CA 1
ATOM 741 C C . MET A 1 94 ? 19.048 8.436 -0.649 1.00 62.28 94 MET A C 1
ATOM 743 O O . MET A 1 94 ? 19.797 7.781 -1.366 1.00 62.28 94 MET A O 1
ATOM 747 N N . VAL A 1 95 ? 19.509 9.333 0.233 1.00 59.72 95 VAL A N 1
ATOM 748 C CA . VAL A 1 95 ? 20.947 9.604 0.412 1.00 59.72 95 VAL A CA 1
ATOM 749 C C . VAL A 1 95 ? 21.692 8.367 0.916 1.00 59.72 95 VAL A C 1
ATOM 751 O O . VAL A 1 95 ? 22.790 8.090 0.448 1.00 59.72 95 VAL A O 1
ATOM 754 N N . THR A 1 96 ? 21.094 7.584 1.817 1.00 58.72 96 THR A N 1
ATOM 755 C CA . THR A 1 96 ? 21.724 6.357 2.332 1.00 58.72 96 THR A CA 1
ATOM 756 C C . THR A 1 96 ? 21.809 5.281 1.244 1.00 58.72 96 THR A C 1
ATOM 758 O O . THR A 1 96 ? 22.830 4.617 1.122 1.00 58.72 96 THR A O 1
ATOM 761 N N . ILE A 1 97 ? 20.779 5.142 0.404 1.00 56.59 97 ILE A N 1
ATOM 762 C CA . ILE A 1 97 ? 20.777 4.212 -0.735 1.00 56.59 97 ILE A CA 1
ATOM 763 C C . ILE A 1 97 ? 21.803 4.647 -1.791 1.00 56.59 97 ILE A C 1
ATOM 765 O O . ILE A 1 97 ? 22.553 3.808 -2.284 1.00 56.59 97 ILE A O 1
ATOM 769 N N . GLN A 1 98 ? 21.903 5.945 -2.092 1.00 56.28 98 GLN A N 1
ATOM 770 C CA . GLN A 1 98 ? 22.918 6.482 -3.006 1.00 56.28 98 GLN A CA 1
ATOM 771 C C . GLN A 1 98 ? 24.344 6.301 -2.467 1.00 56.28 98 GLN A C 1
ATOM 773 O O . GLN A 1 98 ? 25.229 5.928 -3.228 1.00 56.28 98 GLN A O 1
ATOM 778 N N . GLN A 1 99 ? 24.568 6.490 -1.161 1.00 56.00 99 GLN A N 1
ATOM 779 C CA . GLN A 1 99 ? 25.872 6.251 -0.525 1.00 56.00 99 GLN A CA 1
ATOM 780 C C . GLN A 1 99 ? 26.255 4.769 -0.470 1.00 56.00 99 GLN A C 1
ATOM 782 O O . GLN A 1 99 ? 27.434 4.440 -0.540 1.00 56.00 99 GLN A O 1
ATOM 787 N N . VAL A 1 100 ? 25.281 3.865 -0.352 1.00 55.31 100 VAL A N 1
ATOM 788 C CA . VAL A 1 100 ? 25.528 2.415 -0.420 1.00 55.31 100 VAL A CA 1
ATOM 789 C C . VAL A 1 100 ? 25.783 1.956 -1.864 1.00 55.31 100 VAL A C 1
ATOM 791 O O . VAL A 1 100 ? 26.424 0.931 -2.072 1.00 55.31 100 VAL A O 1
ATOM 794 N N . SER A 1 101 ? 25.354 2.739 -2.859 1.00 54.84 101 SER A N 1
ATOM 795 C CA . SER A 1 101 ? 25.456 2.412 -4.289 1.00 54.84 101 SER A CA 1
ATOM 796 C C . SER A 1 101 ? 26.697 3.001 -4.999 1.00 54.84 101 SER A C 1
ATOM 798 O O . SER A 1 101 ? 26.801 2.890 -6.218 1.00 54.84 101 SER A O 1
ATOM 800 N N . GLY A 1 102 ? 27.670 3.580 -4.276 1.00 47.16 102 GLY A N 1
ATOM 801 C CA . GLY A 1 102 ? 29.021 3.883 -4.795 1.00 47.16 102 GLY A CA 1
ATOM 802 C C . GLY A 1 102 ? 29.943 4.562 -3.760 1.00 47.16 102 GLY A C 1
ATOM 803 O O . GLY A 1 102 ? 29.427 5.322 -2.941 1.00 47.16 102 GLY A O 1
ATOM 804 N N . PRO A 1 103 ? 31.284 4.331 -3.762 1.00 49.94 103 PRO A N 1
ATOM 805 C CA . PRO A 1 103 ? 32.127 3.915 -4.887 1.00 49.94 103 PRO A CA 1
ATOM 806 C C . PRO A 1 103 ? 32.913 2.608 -4.626 1.00 49.94 103 PRO A C 1
ATOM 808 O O . PRO A 1 103 ? 33.842 2.571 -3.825 1.00 49.94 103 PRO A O 1
ATOM 811 N N . PHE A 1 104 ? 32.574 1.546 -5.353 1.00 44.72 104 PHE A N 1
ATOM 812 C CA . PHE A 1 104 ? 33.477 0.426 -5.653 1.00 44.72 104 PHE A CA 1
ATOM 813 C C . PHE A 1 104 ? 33.185 -0.038 -7.088 1.00 44.72 104 PHE A C 1
ATOM 815 O O . PHE A 1 104 ? 32.677 -1.130 -7.321 1.00 44.72 104 PHE A O 1
ATOM 822 N N . LEU A 1 105 ? 33.455 0.858 -8.038 1.00 43.47 105 LEU A N 1
ATOM 823 C CA . LEU A 1 105 ? 33.915 0.565 -9.395 1.00 43.47 105 LEU A CA 1
ATOM 824 C C . LEU A 1 105 ? 34.987 1.603 -9.729 1.00 43.47 105 LEU A C 1
ATOM 826 O O . LEU A 1 105 ? 34.733 2.796 -9.442 1.00 43.47 105 LEU A O 1
#